Protein AF-A0A1S8DCX3-F1 (afdb_monomer_lite)

pLDDT: mean 86.05, std 16.51, range [45.62, 98.44]

Sequence (65 aa):
MHRNKQSLTLGTPGRMLWMRDYWDRYIKDEQDLQQSIRELHNTPVAAGLCERPEQWRWSSAYESR

Radius of gyration: 16.19 Å; chains: 1; bounding box: 38×34×23 Å

Structure (mmCIF, N/CA/C/O backbone):
data_AF-A0A1S8DCX3-F1
#
_entry.id   AF-A0A1S8DCX3-F1
#
loop_
_atom_site.group_PDB
_atom_site.id
_atom_site.type_symbol
_atom_site.label_atom_id
_atom_site.label_alt_id
_atom_site.label_comp_id
_atom_site.label_asym_id
_atom_site.label_entity_id
_atom_site.label_seq_id
_atom_site.pdbx_PDB_ins_code
_atom_site.Cartn_x
_atom_site.Cartn_y
_atom_site.Cartn_z
_atom_site.occupancy
_atom_site.B_iso_or_equiv
_atom_site.auth_seq_id
_atom_site.auth_comp_id
_atom_site.auth_asym_id
_atom_site.auth_atom_id
_atom_site.pdbx_PDB_model_num
ATOM 1 N N . MET A 1 1 ? 21.197 9.068 2.787 1.00 46.41 1 MET A N 1
ATOM 2 C CA . MET A 1 1 ? 20.459 7.793 2.636 1.00 46.41 1 MET A CA 1
ATOM 3 C C . MET A 1 1 ? 21.094 6.901 1.550 1.00 46.41 1 MET A C 1
ATOM 5 O O . MET A 1 1 ? 20.496 6.707 0.504 1.00 46.41 1 MET A O 1
ATOM 9 N N . HIS A 1 2 ? 22.311 6.365 1.755 1.00 45.62 2 HIS A N 1
ATOM 10 C CA . HIS A 1 2 ? 23.087 5.684 0.686 1.00 45.62 2 HIS A CA 1
ATOM 11 C C . HIS A 1 2 ? 23.628 4.272 1.025 1.00 45.62 2 HIS A C 1
ATOM 13 O O . HIS A 1 2 ? 24.451 3.746 0.284 1.00 45.62 2 HIS A O 1
ATOM 19 N N . ARG A 1 3 ? 23.184 3.604 2.098 1.00 46.88 3 ARG A N 1
ATOM 20 C CA . ARG A 1 3 ? 23.643 2.239 2.442 1.00 46.88 3 ARG A CA 1
ATOM 21 C C . ARG A 1 3 ? 22.455 1.297 2.609 1.00 46.88 3 ARG A C 1
ATOM 23 O O . ARG A 1 3 ? 21.731 1.466 3.578 1.00 46.88 3 ARG A O 1
ATOM 30 N N . ASN A 1 4 ? 22.275 0.366 1.663 1.00 48.62 4 ASN A N 1
ATOM 31 C CA . ASN A 1 4 ? 21.607 -0.956 1.777 1.00 48.62 4 ASN A CA 1
ATOM 32 C C . ASN A 1 4 ? 20.866 -1.354 0.486 1.00 48.62 4 ASN A C 1
ATOM 34 O O . ASN A 1 4 ? 19.646 -1.462 0.473 1.00 48.62 4 ASN A O 1
ATOM 38 N N . LYS A 1 5 ? 21.584 -1.570 -0.626 1.00 52.56 5 LYS A N 1
ATOM 39 C CA . LYS A 1 5 ? 20.984 -2.129 -1.861 1.00 52.56 5 LYS A CA 1
ATOM 40 C C . LYS A 1 5 ? 21.648 -3.421 -2.358 1.00 52.56 5 LYS A C 1
ATOM 42 O O . LYS A 1 5 ? 21.202 -3.968 -3.353 1.00 52.56 5 LYS A O 1
ATOM 47 N N . GLN A 1 6 ? 22.712 -3.898 -1.707 1.00 54.38 6 GLN A N 1
ATOM 48 C CA . GLN A 1 6 ? 23.627 -4.880 -2.311 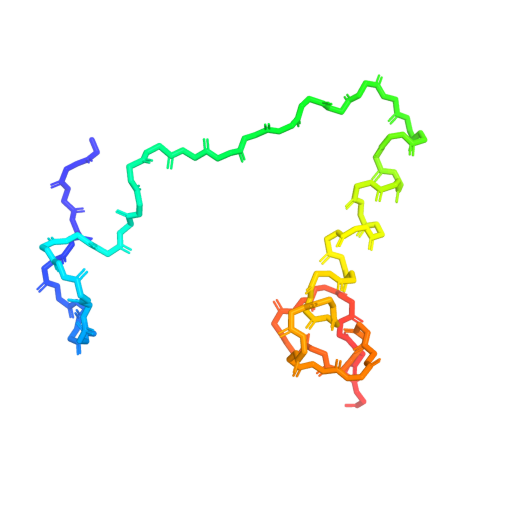1.00 54.38 6 GLN A CA 1
ATOM 49 C C . GLN A 1 6 ? 23.350 -6.355 -1.970 1.00 54.38 6 GLN A C 1
ATOM 51 O O . GLN A 1 6 ? 23.954 -7.215 -2.596 1.00 54.38 6 GLN A O 1
ATOM 56 N N . SER A 1 7 ? 22.470 -6.679 -1.016 1.00 60.91 7 SER A N 1
ATOM 57 C CA . SER A 1 7 ? 22.332 -8.059 -0.505 1.00 60.91 7 SER A CA 1
ATOM 58 C C . SER A 1 7 ? 20.992 -8.741 -0.786 1.00 60.91 7 SER A C 1
ATOM 60 O O . SER A 1 7 ? 20.787 -9.873 -0.356 1.00 60.91 7 SER A O 1
ATOM 62 N N . LEU A 1 8 ? 20.069 -8.089 -1.492 1.00 64.38 8 LEU A N 1
ATOM 63 C CA . LEU A 1 8 ? 18.809 -8.714 -1.883 1.00 64.38 8 LEU A CA 1
ATOM 64 C C . LEU A 1 8 ? 19.090 -9.474 -3.177 1.00 64.38 8 LEU A C 1
ATOM 66 O O . LEU A 1 8 ? 19.181 -8.862 -4.235 1.00 64.38 8 LEU A O 1
ATOM 70 N N . THR A 1 9 ? 19.293 -10.787 -3.088 1.00 71.00 9 THR A N 1
ATOM 71 C CA . THR A 1 9 ? 19.562 -11.729 -4.196 1.00 71.00 9 THR A CA 1
ATOM 72 C C . THR A 1 9 ? 18.375 -11.878 -5.166 1.00 71.00 9 THR A C 1
ATOM 74 O O . THR A 1 9 ? 18.079 -12.959 -5.666 1.00 71.00 9 THR A O 1
ATOM 77 N N . LEU A 1 10 ? 17.660 -10.785 -5.422 1.00 71.31 10 LEU A N 1
ATOM 78 C CA . LEU A 1 10 ? 16.517 -10.692 -6.311 1.00 71.31 10 LEU A CA 1
ATOM 79 C C . LEU A 1 10 ? 17.026 -10.474 -7.737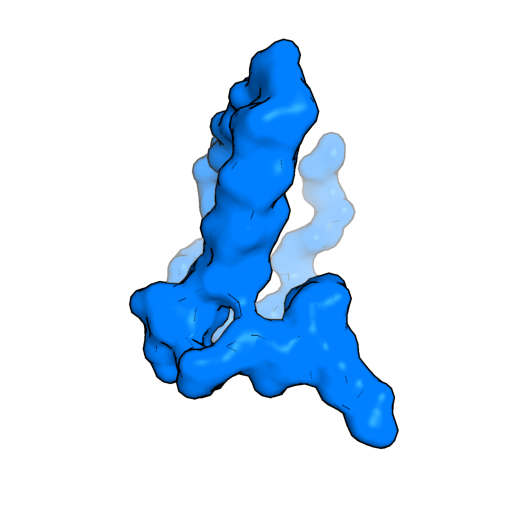 1.00 71.31 10 LEU A C 1
ATOM 81 O O . LEU A 1 10 ? 17.835 -9.575 -7.983 1.00 71.31 10 LEU A O 1
ATOM 85 N N . GLY A 1 11 ? 16.525 -11.275 -8.679 1.00 70.44 11 GLY A N 1
ATOM 86 C CA . GLY A 1 11 ? 16.777 -11.129 -10.116 1.00 70.44 11 GLY A CA 1
ATOM 87 C C . GLY A 1 11 ? 16.100 -9.880 -10.675 1.00 70.44 11 GLY A C 1
ATOM 88 O O . GLY A 1 11 ? 15.135 -9.972 -11.425 1.00 70.44 11 GLY A O 1
ATOM 89 N N . THR A 1 12 ? 16.563 -8.708 -10.253 1.00 66.50 12 THR A N 1
ATOM 90 C CA . THR A 1 12 ? 15.944 -7.436 -10.615 1.00 66.50 12 THR A CA 1
ATOM 91 C C . THR A 1 12 ? 16.376 -7.065 -12.036 1.00 66.50 12 THR A C 1
ATOM 93 O O . THR A 1 12 ? 17.582 -7.012 -12.296 1.00 66.50 12 THR A O 1
ATOM 96 N N . PRO A 1 13 ? 15.451 -6.797 -12.975 1.00 61.47 13 PRO A N 1
ATOM 97 C CA . PRO A 1 13 ? 15.816 -6.271 -14.284 1.00 61.47 13 PRO A CA 1
ATOM 98 C C . PRO A 1 13 ? 16.363 -4.840 -14.127 1.00 61.47 13 PRO A C 1
ATOM 100 O O . PRO A 1 13 ? 15.614 -3.873 -14.050 1.00 61.47 13 PRO A O 1
ATOM 103 N N . GLY A 1 14 ? 17.690 -4.711 -14.023 1.00 65.38 14 GLY A N 1
ATOM 104 C CA . GLY A 1 14 ? 18.404 -3.441 -13.835 1.00 65.38 14 GLY A CA 1
ATOM 105 C C . GLY A 1 14 ? 19.265 -3.392 -12.563 1.00 65.38 14 GLY A C 1
ATOM 106 O O . GLY A 1 14 ? 19.181 -4.244 -11.688 1.00 65.38 14 GLY A O 1
ATOM 107 N N . ARG A 1 15 ? 20.127 -2.370 -12.439 1.00 68.81 15 ARG A N 1
ATOM 108 C CA . ARG A 1 15 ? 21.040 -2.194 -11.283 1.00 68.81 15 ARG A CA 1
ATOM 109 C C . ARG A 1 15 ? 20.356 -1.645 -10.015 1.00 68.81 15 ARG A C 1
ATOM 111 O O . ARG A 1 15 ? 21.044 -1.352 -9.037 1.00 68.81 15 ARG A O 1
ATOM 118 N N . MET A 1 16 ? 19.037 -1.432 -10.026 1.00 74.19 16 MET A N 1
ATOM 119 C CA . MET A 1 16 ? 18.299 -0.768 -8.945 1.00 74.19 16 MET A CA 1
ATOM 120 C C . MET A 1 16 ? 17.018 -1.532 -8.603 1.00 74.19 16 MET A C 1
ATOM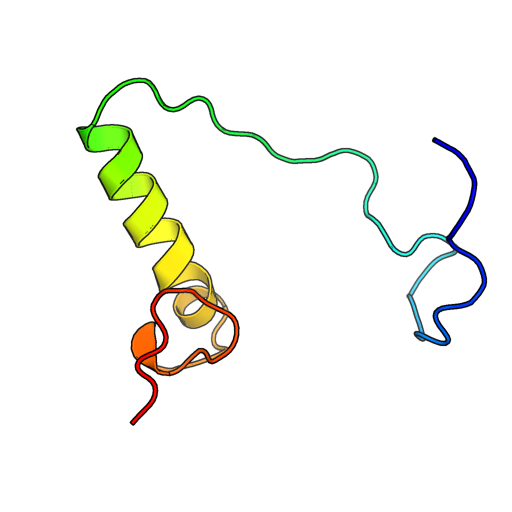 122 O O . MET A 1 16 ? 16.206 -1.788 -9.480 1.00 74.19 16 MET A O 1
ATOM 126 N N . LEU A 1 17 ? 16.835 -1.841 -7.315 1.00 78.75 17 LEU A N 1
ATOM 127 C CA . LEU A 1 17 ? 15.616 -2.471 -6.791 1.00 78.75 17 LEU A CA 1
ATOM 128 C C . LEU A 1 17 ? 14.405 -1.532 -6.792 1.00 78.75 17 LEU A C 1
ATOM 130 O O . LEU A 1 17 ? 13.285 -1.947 -7.058 1.00 78.75 17 LEU A O 1
ATOM 134 N N . TRP A 1 18 ? 14.645 -0.265 -6.462 1.00 81.81 18 TRP A N 1
ATOM 135 C CA . TRP A 1 18 ? 13.609 0.756 -6.381 1.00 81.81 18 TRP A CA 1
ATOM 136 C C . TRP A 1 18 ? 13.572 1.562 -7.672 1.00 81.81 18 TRP A C 1
ATOM 138 O O . TRP A 1 18 ? 14.632 1.949 -8.180 1.00 81.81 18 TRP A O 1
ATOM 148 N N . MET A 1 19 ? 12.363 1.861 -8.149 1.00 84.56 19 MET A N 1
ATOM 149 C CA . MET A 1 19 ? 12.153 2.881 -9.174 1.00 84.56 19 MET A CA 1
ATOM 150 C C . MET A 1 19 ? 12.685 4.234 -8.687 1.00 84.56 19 MET A C 1
ATOM 152 O O . MET A 1 19 ? 12.771 4.493 -7.483 1.00 84.56 19 MET A O 1
ATOM 156 N N . ARG A 1 20 ? 13.108 5.082 -9.630 1.00 85.06 20 ARG A N 1
ATOM 157 C CA . ARG A 1 20 ? 13.485 6.458 -9.308 1.00 85.06 20 ARG A CA 1
ATOM 158 C C . ARG A 1 20 ? 12.207 7.238 -9.001 1.00 85.06 20 ARG A C 1
ATOM 160 O O . ARG A 1 20 ? 11.261 7.144 -9.775 1.00 85.06 20 ARG A O 1
ATOM 167 N N . ASP A 1 21 ? 12.242 8.008 -7.917 1.00 87.81 21 ASP A N 1
ATOM 168 C CA . ASP A 1 21 ? 11.119 8.792 -7.391 1.00 87.81 21 ASP A CA 1
ATOM 169 C C . ASP A 1 21 ? 9.978 7.927 -6.817 1.00 87.81 21 ASP A C 1
ATOM 171 O O . ASP A 1 21 ? 10.043 6.696 -6.791 1.00 87.81 21 ASP A O 1
ATOM 175 N N . TYR A 1 22 ? 8.967 8.585 -6.258 1.00 90.31 22 TYR A N 1
ATOM 176 C CA . TYR A 1 22 ? 7.770 7.963 -5.700 1.00 90.31 22 TYR A CA 1
ATOM 177 C C . TYR A 1 22 ? 6.535 8.720 -6.186 1.00 90.31 22 TYR A C 1
ATOM 179 O O . TYR A 1 22 ? 6.640 9.850 -6.659 1.00 90.31 22 TYR A O 1
ATOM 187 N N . TRP A 1 23 ? 5.369 8.087 -6.077 1.00 92.06 23 TRP A N 1
ATOM 188 C CA . TRP A 1 23 ? 4.092 8.733 -6.351 1.00 92.06 23 TRP A CA 1
ATOM 189 C C . TRP A 1 23 ? 3.396 9.063 -5.034 1.00 92.06 23 TRP A C 1
ATOM 191 O O . TRP A 1 23 ? 3.130 8.160 -4.240 1.00 92.06 23 TRP A O 1
ATOM 201 N N . ASP A 1 24 ? 3.090 10.337 -4.809 1.00 94.56 24 ASP A N 1
ATOM 202 C CA . ASP A 1 24 ? 2.245 10.801 -3.716 1.00 94.56 24 ASP A CA 1
ATOM 203 C C . ASP A 1 24 ? 0.945 11.425 -4.239 1.00 94.56 24 ASP A C 1
ATOM 205 O O . ASP A 1 24 ? 0.845 11.895 -5.373 1.00 94.56 24 ASP A O 1
ATOM 209 N N . ARG A 1 25 ? -0.093 11.390 -3.402 1.00 92.62 25 ARG A N 1
ATOM 210 C CA . ARG A 1 25 ? -1.375 12.055 -3.647 1.00 92.62 25 ARG A CA 1
ATOM 211 C C . ARG A 1 25 ? -1.721 12.869 -2.407 1.00 92.62 25 ARG A C 1
ATOM 213 O O . ARG A 1 25 ? -1.732 12.333 -1.301 1.00 92.62 25 ARG A O 1
ATOM 220 N N . TYR A 1 26 ? -2.020 14.150 -2.600 1.00 96.75 26 TYR A N 1
ATOM 221 C CA . TYR A 1 26 ? -2.555 15.003 -1.544 1.00 96.75 26 TYR A CA 1
ATOM 222 C C . TYR A 1 26 ? -4.025 14.657 -1.289 1.00 96.75 26 TYR A C 1
ATOM 224 O O . TYR A 1 26 ? -4.818 14.666 -2.226 1.00 96.75 26 TYR A O 1
ATOM 232 N N . ILE A 1 27 ? -4.366 14.368 -0.031 1.00 97.50 27 ILE A N 1
ATOM 233 C CA . ILE A 1 27 ? -5.731 14.071 0.411 1.00 97.50 27 ILE A CA 1
ATOM 234 C C . ILE A 1 27 ? -6.329 15.338 1.009 1.00 97.50 27 ILE A C 1
ATOM 236 O O . ILE A 1 27 ? -5.846 15.835 2.028 1.00 97.50 27 ILE A O 1
ATOM 240 N N . LYS A 1 28 ? -7.359 15.875 0.357 1.00 97.00 28 LYS A N 1
ATOM 241 C CA . LYS A 1 28 ? -7.906 17.200 0.700 1.00 97.00 28 LYS A CA 1
ATOM 242 C C . LYS A 1 28 ? -8.994 17.168 1.778 1.00 97.00 28 LYS A C 1
ATOM 244 O O . LYS A 1 28 ? -9.154 18.141 2.509 1.00 97.00 28 LYS A O 1
ATOM 249 N N . ASP A 1 29 ? -9.761 16.083 1.842 1.00 98.38 29 ASP A N 1
ATOM 250 C CA . ASP A 1 29 ? -10.913 15.927 2.726 1.00 98.38 29 ASP A CA 1
ATOM 251 C C . ASP A 1 29 ? -11.216 14.444 2.996 1.00 98.38 29 ASP A C 1
ATOM 253 O O . ASP A 1 29 ? -10.583 13.538 2.447 1.00 98.38 29 ASP A O 1
ATOM 257 N N . GLU A 1 30 ? -12.191 14.200 3.870 1.00 98.44 30 GLU A N 1
ATOM 258 C CA . GLU A 1 30 ? -12.601 12.851 4.266 1.00 98.44 30 GLU A CA 1
ATOM 259 C C . GLU A 1 30 ? -13.147 12.034 3.085 1.00 98.44 30 GLU A C 1
ATOM 261 O O . GLU A 1 30 ? -12.904 10.833 2.991 1.00 98.44 30 GLU A O 1
ATOM 266 N N . GLN A 1 31 ? -13.855 12.660 2.141 1.00 98.19 31 GLN A N 1
ATOM 267 C CA . GLN A 1 31 ? -14.401 11.943 0.989 1.00 98.19 31 GLN A CA 1
ATOM 268 C C . GLN A 1 31 ? -13.276 11.421 0.086 1.00 98.19 31 GLN A C 1
ATOM 270 O O . GLN A 1 31 ? -13.334 10.278 -0.380 1.00 98.19 31 GLN A O 1
ATOM 275 N N . ASP A 1 32 ? -12.251 12.242 -0.133 1.00 97.75 32 ASP A N 1
ATOM 276 C CA . ASP A 1 32 ? -11.055 11.895 -0.896 1.00 97.75 32 ASP A CA 1
ATOM 277 C C . ASP A 1 32 ? -10.230 10.797 -0.203 1.00 97.75 32 ASP A C 1
ATOM 279 O O . ASP A 1 32 ? -9.747 9.862 -0.852 1.00 97.75 32 ASP A O 1
ATOM 283 N N . LEU A 1 33 ? -10.155 10.837 1.134 1.00 98.12 33 LEU A N 1
ATOM 284 C CA . LEU A 1 33 ? -9.532 9.780 1.932 1.00 98.12 33 LEU A CA 1
ATOM 285 C C . LEU A 1 33 ? -10.245 8.439 1.728 1.00 98.12 33 LEU A C 1
ATOM 287 O O . LEU A 1 33 ? -9.612 7.443 1.372 1.00 98.12 33 LEU A O 1
ATOM 291 N N . GLN A 1 34 ? -11.567 8.415 1.905 1.00 98.19 34 GLN A N 1
ATOM 292 C CA . GLN A 1 34 ? -12.363 7.195 1.774 1.00 98.19 34 GLN A CA 1
ATOM 293 C C . GLN A 1 34 ? -12.303 6.624 0.353 1.00 98.19 34 GLN A C 1
ATOM 295 O O . GLN A 1 34 ? -12.247 5.406 0.171 1.00 98.19 34 GLN A O 1
ATOM 300 N N . GLN A 1 35 ? -12.286 7.487 -0.666 1.00 97.75 35 GLN A N 1
ATOM 301 C CA . GLN A 1 35 ? -12.109 7.056 -2.050 1.00 97.75 35 GLN A CA 1
ATOM 302 C C . GLN A 1 35 ? -10.724 6.443 -2.279 1.00 97.75 35 GLN A C 1
ATOM 304 O O . GLN A 1 35 ? -10.625 5.356 -2.845 1.00 97.75 35 GLN A O 1
ATOM 309 N N . SER A 1 36 ? -9.671 7.089 -1.781 1.00 97.38 36 SER A N 1
ATOM 310 C CA . SER A 1 36 ? -8.299 6.601 -1.927 1.00 97.38 36 SER A CA 1
ATOM 311 C C . SER A 1 36 ? -8.076 5.262 -1.214 1.00 97.38 36 SER A C 1
ATOM 313 O O . SER A 1 36 ? -7.413 4.383 -1.762 1.00 97.38 36 SER A O 1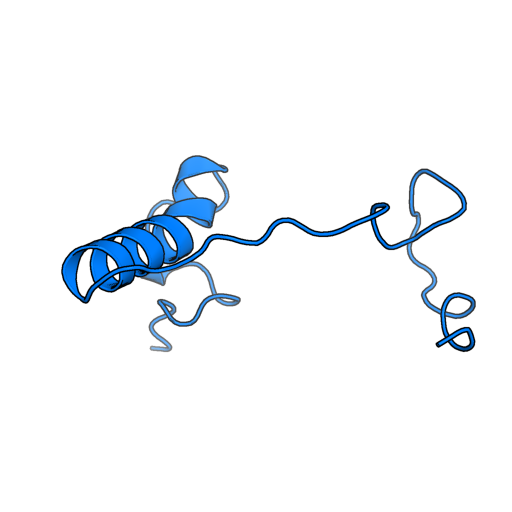
ATOM 315 N N . ILE A 1 37 ? -8.679 5.050 -0.037 1.00 97.31 37 ILE A N 1
ATOM 316 C CA . ILE A 1 37 ? -8.637 3.756 0.666 1.00 97.31 37 ILE A CA 1
ATOM 317 C C . ILE A 1 37 ? -9.321 2.663 -0.166 1.00 97.31 37 ILE A C 1
ATOM 319 O O . ILE A 1 37 ? -8.744 1.591 -0.361 1.00 97.31 37 ILE A O 1
ATOM 323 N N . ARG A 1 38 ? -10.517 2.935 -0.712 1.00 97.50 38 ARG A N 1
ATOM 324 C CA . ARG A 1 38 ? -11.220 1.978 -1.586 1.00 97.50 38 ARG A CA 1
ATOM 325 C C . ARG A 1 38 ? -10.393 1.614 -2.818 1.00 97.50 38 ARG A C 1
ATOM 327 O O . ARG A 1 38 ? -10.362 0.446 -3.201 1.00 97.50 38 ARG A O 1
ATOM 334 N N . GLU A 1 39 ? -9.727 2.583 -3.440 1.00 96.75 39 GLU A N 1
ATOM 335 C CA . GLU A 1 39 ? -8.847 2.349 -4.593 1.00 96.75 39 GLU A CA 1
ATOM 336 C C . GLU A 1 39 ? -7.631 1.492 -4.220 1.00 96.75 39 GLU A C 1
ATOM 338 O O . GLU A 1 39 ? -7.326 0.513 -4.906 1.00 96.75 39 GLU A O 1
ATOM 343 N N . LEU A 1 40 ? -6.975 1.801 -3.097 1.00 96.75 40 LEU A N 1
ATOM 344 C CA . LEU A 1 40 ? -5.846 1.027 -2.578 1.00 96.75 40 LEU A CA 1
ATOM 345 C C . LEU A 1 40 ? -6.235 -0.444 -2.368 1.00 96.75 40 LEU A C 1
ATOM 347 O O . LEU A 1 40 ? -5.534 -1.347 -2.824 1.00 96.75 40 LEU A O 1
ATOM 351 N N . HIS A 1 41 ? -7.375 -0.692 -1.718 1.00 98.12 41 HIS A N 1
ATOM 352 C CA . HIS A 1 41 ? -7.868 -2.046 -1.457 1.00 98.12 41 HIS A CA 1
ATOM 353 C C . HIS A 1 41 ? -8.272 -2.797 -2.728 1.00 98.12 41 HIS A C 1
ATOM 355 O O . HIS A 1 41 ? -8.065 -4.005 -2.795 1.00 98.12 41 HIS A O 1
ATOM 361 N N . ASN A 1 42 ? -8.786 -2.106 -3.749 1.00 98.31 42 ASN A N 1
ATOM 362 C CA . ASN A 1 42 ? -9.162 -2.722 -5.026 1.00 98.31 42 ASN A CA 1
ATOM 363 C C . ASN A 1 42 ? -7.992 -2.898 -6.006 1.00 98.31 42 ASN A C 1
ATOM 365 O O . ASN A 1 42 ? -8.129 -3.638 -6.980 1.00 98.31 42 ASN A O 1
ATOM 369 N N . THR A 1 43 ? -6.840 -2.268 -5.764 1.00 97.75 43 THR A N 1
ATOM 370 C CA . THR A 1 43 ? -5.663 -2.357 -6.650 1.00 97.75 43 THR A CA 1
ATOM 371 C C . THR A 1 43 ? -5.263 -3.806 -6.986 1.00 97.75 43 THR A C 1
ATOM 373 O O . THR A 1 43 ? -5.057 -4.092 -8.166 1.00 97.75 43 THR A O 1
ATOM 376 N N . PRO A 1 44 ? -5.204 -4.756 -6.028 1.00 98.00 44 PRO A N 1
ATOM 377 C CA . PRO A 1 44 ? -4.897 -6.155 -6.333 1.00 98.00 44 PRO A CA 1
ATOM 378 C C . PRO A 1 44 ? -5.920 -6.827 -7.260 1.00 98.00 44 PRO A C 1
ATOM 380 O O . PRO A 1 44 ? -5.531 -7.618 -8.117 1.00 98.00 44 PRO A O 1
ATOM 383 N N . VAL A 1 45 ? -7.205 -6.479 -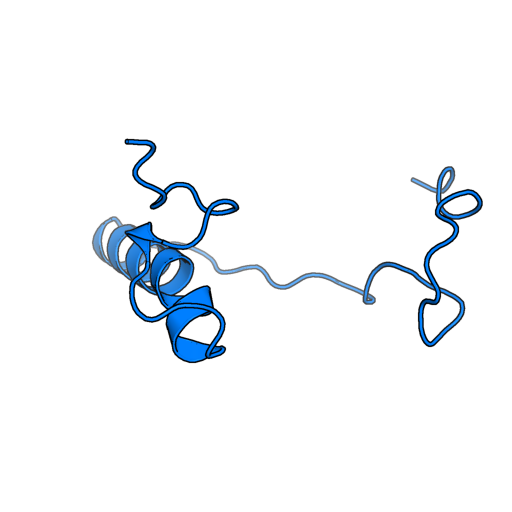7.139 1.00 98.31 45 VAL A N 1
ATOM 384 C CA . VAL A 1 45 ? -8.272 -6.997 -8.011 1.00 98.31 45 VAL A CA 1
ATOM 385 C C . VAL A 1 45 ? -8.125 -6.432 -9.421 1.00 98.31 45 VAL A C 1
ATOM 387 O O . VAL A 1 45 ? -8.123 -7.183 -10.392 1.00 98.31 45 VAL A O 1
ATOM 390 N N . ALA A 1 46 ? -7.916 -5.119 -9.543 1.00 98.12 46 ALA A N 1
ATOM 391 C CA . ALA A 1 46 ? -7.683 -4.465 -10.832 1.00 98.12 46 ALA A CA 1
ATOM 392 C C . ALA A 1 46 ? -6.423 -4.994 -11.545 1.00 98.12 46 ALA A C 1
ATOM 394 O O . ALA A 1 46 ? -6.382 -5.046 -12.772 1.00 98.12 46 ALA A O 1
ATOM 395 N N . ALA A 1 47 ? -5.413 -5.422 -10.782 1.00 97.69 47 ALA A N 1
ATOM 396 C CA . ALA A 1 47 ? -4.205 -6.067 -11.290 1.00 97.69 47 ALA A CA 1
ATOM 397 C C . ALA A 1 47 ? -4.379 -7.570 -11.606 1.00 97.69 47 ALA A C 1
ATOM 399 O O . ALA A 1 47 ? -3.429 -8.202 -12.068 1.00 97.69 47 ALA A O 1
ATOM 400 N N . GLY A 1 48 ? -5.556 -8.157 -11.352 1.00 98.12 48 GLY A N 1
ATOM 401 C CA . GLY A 1 48 ? -5.842 -9.575 -11.595 1.00 98.12 48 GLY A CA 1
ATOM 402 C C . GLY A 1 48 ? -5.168 -10.537 -10.611 1.00 98.12 48 GLY A C 1
ATOM 403 O O . GLY A 1 48 ? -4.989 -11.711 -10.927 1.00 98.12 48 GLY A O 1
ATOM 404 N N . LEU A 1 49 ? -4.761 -10.055 -9.434 1.00 97.62 49 LEU A N 1
ATOM 405 C CA . LEU A 1 49 ? -4.028 -10.842 -8.436 1.00 97.62 49 LEU A CA 1
ATOM 406 C C . LEU A 1 49 ? -4.946 -11.613 -7.475 1.00 97.62 49 LEU A C 1
ATOM 408 O O . LEU A 1 49 ? -4.512 -12.584 -6.854 1.00 97.62 49 LEU A O 1
ATOM 412 N N . CYS A 1 50 ? -6.200 -11.184 -7.335 1.00 97.44 50 CYS A N 1
ATOM 413 C CA . CYS A 1 50 ? -7.249 -11.860 -6.573 1.00 97.44 50 CYS A CA 1
ATOM 414 C C . CYS A 1 50 ? -8.638 -11.481 -7.115 1.00 97.44 50 CYS A C 1
ATOM 416 O O . CYS A 1 50 ? -8.773 -10.504 -7.849 1.00 97.44 50 CYS A O 1
ATOM 418 N N . GLU A 1 51 ? -9.677 -12.236 -6.746 1.00 97.75 51 GLU A N 1
ATOM 419 C CA . GLU A 1 51 ? -11.060 -11.942 -7.159 1.00 97.75 51 GLU A CA 1
ATOM 420 C C . GLU A 1 51 ? -11.712 -10.879 -6.269 1.00 97.75 51 GLU A C 1
ATOM 422 O O . GLU A 1 51 ? -12.610 -10.159 -6.703 1.00 97.75 51 GLU A O 1
ATOM 427 N N . ARG A 1 52 ? -11.270 -10.783 -5.009 1.00 97.50 52 ARG A N 1
ATOM 428 C CA . ARG A 1 52 ? -11.801 -9.847 -4.014 1.00 97.50 52 ARG A CA 1
ATOM 429 C C . ARG A 1 52 ? -10.690 -9.222 -3.168 1.00 97.50 52 ARG A C 1
ATOM 431 O O . ARG A 1 52 ? -9.715 -9.921 -2.872 1.00 97.50 52 ARG A O 1
ATOM 438 N N . PRO A 1 53 ? -10.837 -7.966 -2.700 1.00 97.62 53 PRO A N 1
ATOM 439 C CA . PRO A 1 53 ? -9.837 -7.307 -1.854 1.00 97.62 53 PRO A CA 1
ATOM 440 C C . PRO A 1 53 ? -9.460 -8.119 -0.610 1.00 97.62 53 PRO A C 1
ATOM 442 O O . PRO A 1 53 ? -8.283 -8.197 -0.257 1.00 97.62 53 PRO A O 1
ATOM 445 N N . GLU A 1 54 ? -10.440 -8.788 0.008 1.00 97.44 54 GLU A N 1
ATOM 446 C CA . GLU A 1 54 ? -10.254 -9.519 1.268 1.00 97.44 54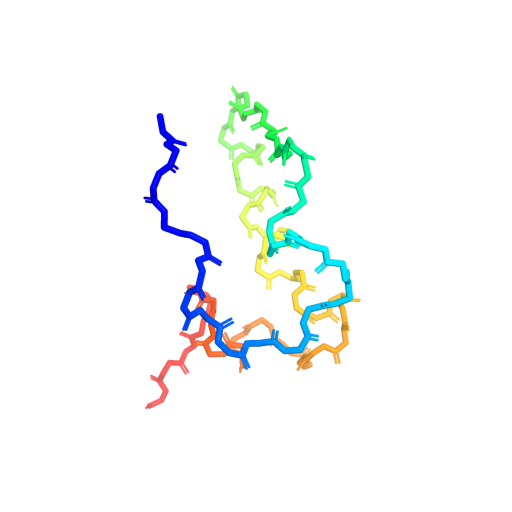 GLU A CA 1
ATOM 447 C C . GLU A 1 54 ? -9.396 -10.784 1.131 1.00 97.44 54 GLU A C 1
ATOM 449 O O . GLU A 1 54 ? -8.938 -11.336 2.126 1.00 97.44 54 GLU A O 1
ATOM 454 N N . GLN A 1 55 ? -9.146 -11.247 -0.096 1.00 97.38 55 GLN A N 1
ATOM 455 C CA . GLN A 1 55 ? -8.316 -12.422 -0.370 1.00 97.38 55 GLN A CA 1
ATOM 456 C C . GLN A 1 55 ? -6.820 -12.079 -0.464 1.00 97.38 55 GLN A C 1
ATOM 458 O O . GLN A 1 55 ? -5.973 -12.976 -0.443 1.00 97.38 55 GLN A O 1
ATOM 463 N N . TRP A 1 56 ? -6.461 -10.795 -0.584 1.00 97.00 56 TRP A N 1
ATOM 464 C CA . TRP A 1 56 ? -5.073 -10.385 -0.777 1.00 97.00 56 TRP A CA 1
ATOM 465 C C . TRP A 1 56 ? -4.328 -10.257 0.553 1.00 97.00 56 TRP A C 1
ATOM 467 O O . TRP A 1 56 ? -4.313 -9.195 1.172 1.00 97.00 56 TRP A O 1
ATOM 477 N N . ARG A 1 57 ? -3.630 -11.325 0.958 1.00 96.62 57 ARG A N 1
ATOM 478 C CA . ARG A 1 57 ? -2.939 -11.449 2.262 1.00 96.62 57 ARG A CA 1
ATOM 479 C C . ARG A 1 57 ? -1.903 -10.373 2.611 1.00 96.62 57 ARG A C 1
ATOM 481 O O . ARG A 1 57 ? -1.420 -10.335 3.737 1.00 96.62 57 ARG A O 1
ATOM 488 N N . TRP A 1 58 ? -1.511 -9.545 1.647 1.00 95.75 58 TRP A N 1
ATOM 489 C CA . TRP A 1 58 ? -0.534 -8.467 1.821 1.00 95.75 58 TRP A CA 1
ATOM 490 C C . TRP A 1 58 ? -1.182 -7.072 1.847 1.00 95.75 58 TRP A C 1
ATOM 492 O O . TRP A 1 58 ? -0.493 -6.073 1.659 1.00 95.75 58 TRP A O 1
ATOM 502 N N . SER A 1 59 ? -2.501 -6.993 2.039 1.00 95.69 59 SER A N 1
ATOM 503 C CA . SER A 1 59 ? -3.257 -5.748 2.224 1.00 95.69 59 SER A CA 1
ATOM 504 C C . SER A 1 59 ? -3.939 -5.733 3.590 1.00 95.69 59 SER A C 1
ATOM 506 O O . SER A 1 59 ? -4.234 -6.780 4.159 1.00 95.69 59 SER A O 1
ATOM 508 N N . SER A 1 60 ? -4.244 -4.537 4.096 1.00 96.25 60 SER A N 1
ATOM 509 C CA . SER A 1 60 ? -5.060 -4.356 5.302 1.00 96.25 60 SER A CA 1
ATOM 510 C C . SER A 1 60 ? -6.527 -4.755 5.121 1.00 96.25 60 SER A C 1
ATOM 512 O O . SER A 1 60 ? -7.226 -4.903 6.114 1.00 96.25 60 SER A O 1
ATOM 514 N N . ALA A 1 61 ? -6.989 -4.947 3.882 1.00 96.25 61 ALA A N 1
ATOM 515 C CA . ALA A 1 61 ? -8.311 -5.510 3.604 1.00 96.25 61 ALA A CA 1
ATOM 516 C C . ALA A 1 61 ? -8.388 -7.022 3.865 1.00 96.25 61 ALA A C 1
ATOM 518 O O . ALA A 1 61 ? -9.480 -7.577 3.841 1.00 96.25 61 ALA A O 1
ATOM 519 N N . TYR A 1 62 ? -7.252 -7.700 4.065 1.00 97.12 62 TYR A N 1
ATOM 520 C CA . TYR A 1 62 ? -7.229 -9.145 4.247 1.00 97.12 62 TYR A CA 1
ATOM 521 C C . TYR A 1 62 ? -7.997 -9.570 5.497 1.00 97.12 62 TYR A C 1
ATOM 523 O O . TYR A 1 62 ? -7.653 -9.182 6.614 1.00 97.12 62 TYR A O 1
ATOM 531 N N . GLU A 1 63 ? -8.983 -10.440 5.310 1.00 92.12 63 GLU A N 1
ATOM 532 C CA . GLU A 1 63 ? -9.666 -11.100 6.414 1.00 92.12 63 GLU A CA 1
ATOM 533 C C . GLU A 1 63 ? -8.932 -12.405 6.733 1.00 92.12 63 GLU A C 1
ATOM 535 O O . GLU A 1 63 ? -9.056 -13.409 6.023 1.00 92.12 63 GLU A O 1
ATOM 540 N N . SER A 1 64 ? -8.142 -12.405 7.811 1.00 78.62 64 SER A N 1
ATOM 541 C CA . SER A 1 64 ? -7.611 -13.652 8.359 1.00 78.62 64 SER A CA 1
ATOM 542 C C . SER A 1 64 ? -8.767 -14.434 8.978 1.00 78.62 64 SER A C 1
ATOM 544 O O . SER A 1 64 ? -9.268 -14.054 10.037 1.00 78.62 64 SER A O 1
ATOM 546 N N . ARG A 1 65 ? -9.207 -15.496 8.304 1.00 60.66 65 ARG A N 1
ATOM 547 C CA . ARG A 1 65 ? -10.014 -16.536 8.950 1.00 60.66 65 ARG A CA 1
ATOM 548 C C . ARG A 1 65 ? -9.247 -17.201 10.085 1.00 60.66 65 ARG A C 1
ATOM 550 O O . ARG A 1 65 ? -8.008 -17.332 9.950 1.00 60.66 65 ARG A O 1
#

InterPro domains:
  IPR036515 Transposase IS200-like superfamily [G3DSA:3.30.70.1290] (1-65)

Secondary structure (DSSP, 8-state):
-----S------SSS-SSPSS-------SHHHHHHHHHHHHHHHHHTTS-SSGGG-TTSTT----

Foldseek 3Di:
DPDDAPPPPDPDPDPGPDDPDDDDDDQDDPVSVVVVLVCVLCVCVVVVNDVGSCVPPPDPSDDDD

Organism: NCBI:txid254161